Protein AF-A0A1M5B2H3-F1 (afdb_monomer_lite)

Radius of gyration: 19.49 Å; chains: 1; bounding box: 47×35×48 Å

Structure (mmCIF, N/CA/C/O backbone):
data_AF-A0A1M5B2H3-F1
#
_entry.id   AF-A0A1M5B2H3-F1
#
loop_
_atom_site.group_PDB
_atom_site.id
_atom_site.type_symbol
_atom_site.label_atom_id
_atom_site.label_alt_id
_atom_site.label_comp_id
_atom_site.label_asym_id
_atom_site.label_entity_id
_atom_site.label_seq_id
_atom_site.pdbx_PDB_ins_code
_atom_site.Cartn_x
_atom_site.Cartn_y
_atom_site.Cartn_z
_atom_site.occupancy
_atom_site.B_iso_or_equiv
_atom_site.auth_seq_id
_atom_site.auth_comp_id
_atom_site.auth_asym_id
_atom_site.auth_atom_id
_atom_site.pdbx_PDB_model_num
ATOM 1 N N . MET A 1 1 ? -8.700 -3.800 17.136 1.00 48.69 1 MET A N 1
ATOM 2 C CA . MET A 1 1 ? -7.981 -4.401 15.981 1.00 48.69 1 MET A CA 1
ATOM 3 C C . MET A 1 1 ? -6.617 -4.904 16.446 1.00 48.69 1 MET A C 1
ATOM 5 O O . MET A 1 1 ? -6.091 -4.211 17.308 1.00 48.69 1 MET A O 1
ATOM 9 N N . PRO A 1 2 ? -6.024 -6.020 15.948 1.00 55.50 2 PRO A N 1
ATOM 10 C CA . PRO A 1 2 ? -6.266 -6.719 14.670 1.00 55.50 2 PRO A CA 1
ATOM 11 C C . PRO A 1 2 ? -6.700 -8.209 14.786 1.00 55.50 2 PRO A C 1
ATOM 13 O O . PRO A 1 2 ? -6.560 -8.812 15.843 1.00 55.50 2 PRO A O 1
ATOM 16 N N . LYS A 1 3 ? -7.146 -8.812 13.667 1.00 58.62 3 LYS A N 1
ATOM 17 C CA . LYS A 1 3 ? -6.922 -10.230 13.269 1.00 58.62 3 LYS A CA 1
ATOM 18 C C . LYS A 1 3 ? -7.223 -10.396 11.757 1.00 58.62 3 LYS A C 1
ATOM 20 O O . LYS A 1 3 ? -8.272 -10.892 11.393 1.00 58.62 3 LYS A O 1
ATOM 25 N N . GLU A 1 4 ? -6.489 -9.927 10.766 1.00 63.97 4 GLU A N 1
ATOM 26 C CA . GLU A 1 4 ? -5.288 -9.125 10.642 1.00 63.97 4 GLU A CA 1
ATOM 27 C C . GLU A 1 4 ? -5.680 -8.008 9.666 1.00 63.97 4 GLU A C 1
ATOM 29 O O . GLU A 1 4 ? -6.125 -8.302 8.557 1.00 63.97 4 GLU A O 1
ATOM 34 N N . GLY A 1 5 ? -5.605 -6.740 10.085 1.00 76.81 5 GLY A N 1
ATOM 35 C CA . GLY A 1 5 ? -5.886 -5.629 9.168 1.00 76.81 5 GLY A CA 1
ATOM 36 C C . GLY A 1 5 ? -4.962 -5.697 7.950 1.00 76.81 5 GLY A C 1
ATOM 37 O O . GLY A 1 5 ? -3.864 -6.257 8.035 1.00 76.81 5 GLY A O 1
ATOM 38 N N . LEU A 1 6 ? -5.402 -5.151 6.819 1.00 87.75 6 LEU A N 1
ATOM 39 C CA . LEU A 1 6 ? -4.654 -5.219 5.565 1.00 87.75 6 LEU A CA 1
ATOM 40 C C . LEU A 1 6 ? -4.115 -3.844 5.187 1.00 87.75 6 LEU A C 1
ATOM 42 O O . LEU A 1 6 ? -4.763 -2.818 5.409 1.00 87.75 6 LEU A O 1
ATOM 46 N N . ILE A 1 7 ? -2.942 -3.849 4.565 1.00 89.69 7 ILE A N 1
ATOM 47 C CA . ILE A 1 7 ? -2.428 -2.730 3.786 1.00 89.69 7 ILE A CA 1
ATOM 48 C C . ILE A 1 7 ? -2.499 -3.131 2.317 1.00 89.69 7 ILE A C 1
ATOM 50 O O . ILE A 1 7 ? -1.942 -4.158 1.933 1.00 89.69 7 ILE A O 1
ATOM 54 N N . ALA A 1 8 ? -3.145 -2.313 1.492 1.00 92.56 8 ALA A N 1
ATOM 55 C CA . ALA A 1 8 ? -3.133 -2.461 0.044 1.00 92.56 8 ALA A CA 1
ATOM 56 C C . ALA A 1 8 ? -2.370 -1.300 -0.600 1.00 92.56 8 ALA A C 1
ATOM 58 O O . ALA A 1 8 ? -2.672 -0.134 -0.352 1.00 92.56 8 ALA A O 1
ATOM 59 N N . PHE A 1 9 ? -1.395 -1.626 -1.444 1.00 94.38 9 PHE A N 1
ATOM 60 C CA . PHE A 1 9 ? -0.672 -0.692 -2.298 1.00 94.38 9 PHE A CA 1
ATOM 61 C C . PHE A 1 9 ? -1.286 -0.738 -3.694 1.00 94.38 9 PHE A C 1
ATOM 63 O O . PHE A 1 9 ? -0.976 -1.629 -4.488 1.00 94.38 9 PHE A O 1
ATOM 70 N N . CYS A 1 10 ? -2.153 0.222 -3.991 1.00 95.31 10 CYS A N 1
ATOM 71 C CA . CYS A 1 10 ? -2.767 0.392 -5.301 1.00 95.31 10 CYS A CA 1
ATOM 72 C C . CYS A 1 10 ? -1.855 1.252 -6.176 1.00 95.31 10 CYS A C 1
ATOM 74 O O . CYS A 1 10 ? -1.376 2.309 -5.746 1.00 95.31 10 CYS A O 1
ATOM 76 N N . THR A 1 11 ? -1.592 0.790 -7.396 1.00 95.62 11 THR A N 1
ATOM 77 C CA . THR A 1 11 ? -0.668 1.458 -8.313 1.00 95.62 11 THR A CA 1
ATOM 78 C C . THR A 1 11 ? -1.310 1.726 -9.661 1.00 95.62 11 THR A C 1
ATOM 80 O O . THR A 1 11 ? -1.794 0.817 -10.336 1.00 95.62 11 THR A O 1
ATOM 83 N N . PHE A 1 12 ? -1.224 2.988 -10.070 1.00 95.31 12 PHE A N 1
ATOM 84 C CA . PHE A 1 12 ? -1.655 3.478 -11.369 1.00 95.31 12 PHE A CA 1
ATOM 85 C C . PHE A 1 12 ? -0.500 4.237 -12.018 1.00 95.31 12 PHE A C 1
ATOM 87 O O . PHE A 1 12 ? 0.281 4.899 -11.328 1.00 95.31 12 PHE A O 1
ATOM 94 N N . TYR A 1 13 ? -0.408 4.139 -13.337 1.00 95.00 13 TYR A N 1
ATOM 95 C CA . TYR A 1 13 ? 0.554 4.876 -14.145 1.00 95.00 13 TYR A CA 1
ATOM 96 C C . TYR A 1 13 ? -0.190 5.663 -15.210 1.00 95.00 13 TYR A C 1
ATOM 98 O O . TYR A 1 13 ? -1.220 5.204 -15.708 1.00 95.00 13 TYR A O 1
ATOM 106 N N . ASP A 1 14 ? 0.324 6.838 -15.542 1.00 93.19 14 ASP A N 1
ATOM 107 C CA . ASP A 1 14 ? -0.126 7.572 -16.713 1.00 93.19 14 ASP A CA 1
ATOM 108 C C . ASP A 1 14 ? 0.537 7.041 -17.999 1.00 93.19 14 ASP A C 1
ATOM 110 O O . ASP A 1 14 ? 1.269 6.047 -18.001 1.00 93.19 14 ASP A O 1
ATOM 114 N N . ASN A 1 15 ? 0.256 7.711 -19.117 1.00 88.81 15 ASN A N 1
ATOM 115 C CA . ASN A 1 15 ? 0.732 7.308 -20.439 1.00 88.81 15 ASN A CA 1
ATOM 116 C C . ASN A 1 15 ? 1.875 8.188 -20.977 1.00 88.81 15 ASN A C 1
ATOM 118 O O . ASN A 1 15 ? 2.207 8.061 -22.160 1.00 88.81 15 ASN A O 1
ATOM 122 N N . SER A 1 16 ? 2.486 9.055 -20.156 1.00 84.94 16 SER A N 1
ATOM 123 C CA . SER A 1 16 ? 3.427 10.102 -20.598 1.00 84.94 16 SER A CA 1
ATOM 124 C C . SER A 1 16 ? 4.644 9.581 -21.371 1.00 84.94 16 SER A C 1
ATOM 126 O O . SER A 1 16 ? 5.199 10.303 -22.193 1.00 84.94 16 SER A O 1
ATOM 128 N N . ASN A 1 17 ? 5.043 8.322 -21.157 1.00 86.75 17 ASN A N 1
ATOM 129 C CA . ASN A 1 17 ? 6.248 7.726 -21.756 1.00 86.75 17 ASN A CA 1
ATOM 130 C C . ASN A 1 17 ? 5.952 6.449 -22.557 1.00 86.75 17 ASN A C 1
ATOM 132 O O . ASN A 1 17 ? 6.865 5.698 -22.901 1.00 86.75 17 ASN A O 1
ATOM 136 N N . SER A 1 18 ? 4.677 6.199 -22.866 1.00 84.94 18 SER A N 1
ATOM 137 C CA . SER A 1 18 ? 4.209 4.961 -23.504 1.00 84.94 18 SER A CA 1
ATOM 138 C C . SER A 1 18 ? 4.884 4.653 -24.849 1.00 84.94 18 SER A C 1
ATOM 140 O O . SER A 1 18 ? 5.116 3.487 -25.147 1.00 84.94 18 SER A O 1
ATOM 142 N N . GLU A 1 19 ? 5.281 5.665 -25.628 1.00 89.50 19 GLU A N 1
ATOM 143 C CA . GLU A 1 19 ? 5.968 5.468 -26.916 1.00 89.50 19 GLU A CA 1
ATOM 144 C C . GLU A 1 19 ? 7.398 4.915 -26.777 1.00 89.50 19 GLU A C 1
ATOM 146 O O . GLU A 1 19 ? 7.903 4.232 -27.670 1.00 89.50 19 GLU A O 1
ATOM 151 N N . GLN A 1 20 ? 8.069 5.208 -25.659 1.00 91.44 20 GLN A N 1
ATOM 152 C CA . GLN A 1 20 ? 9.453 4.789 -25.407 1.00 91.44 20 GLN A CA 1
ATOM 153 C C . GLN A 1 20 ? 9.532 3.444 -24.679 1.00 91.44 20 GLN A C 1
ATOM 155 O O . GLN A 1 20 ? 10.560 2.759 -24.735 1.00 91.44 20 GLN A O 1
ATOM 160 N N . LEU A 1 21 ? 8.458 3.080 -23.981 1.00 94.38 21 LEU A N 1
ATOM 161 C CA . LEU A 1 21 ? 8.364 1.870 -23.183 1.00 94.38 21 LEU A CA 1
ATOM 162 C C . LEU A 1 21 ? 7.803 0.725 -24.015 1.00 94.38 21 LEU A C 1
ATOM 164 O O . LEU A 1 21 ? 6.860 0.877 -24.786 1.00 94.38 21 LEU A O 1
ATOM 168 N N . LYS A 1 22 ? 8.388 -0.456 -23.846 1.00 94.81 22 LYS A N 1
ATOM 169 C CA . LYS A 1 22 ? 7.934 -1.679 -24.504 1.00 94.81 22 LYS A CA 1
ATOM 170 C C . LYS A 1 22 ? 7.617 -2.739 -23.459 1.00 94.81 22 LYS A C 1
ATOM 172 O O . LYS A 1 22 ? 8.311 -2.792 -22.443 1.00 94.81 22 LYS A O 1
ATOM 177 N N . PRO A 1 23 ? 6.621 -3.605 -23.701 1.00 94.94 23 PRO A N 1
ATOM 178 C CA . PRO A 1 23 ? 6.402 -4.771 -22.858 1.00 94.94 23 PRO A CA 1
ATOM 179 C C . PRO A 1 23 ? 7.692 -5.579 -22.694 1.00 94.94 23 PRO A C 1
ATOM 181 O O . PRO A 1 23 ? 8.448 -5.770 -23.658 1.00 94.94 23 PRO A O 1
ATOM 184 N N . SER A 1 24 ? 7.953 -6.035 -21.473 1.00 95.25 24 SER A N 1
ATOM 185 C CA . SER A 1 24 ? 9.095 -6.903 -21.199 1.00 95.25 24 SER A CA 1
ATOM 186 C C . SER A 1 24 ? 8.949 -8.241 -21.930 1.00 95.25 24 SER A C 1
ATOM 188 O O . SER A 1 24 ? 7.854 -8.772 -22.102 1.00 95.25 24 SER A O 1
ATOM 190 N N . GLN A 1 25 ? 10.078 -8.802 -22.368 1.00 93.81 25 GLN A N 1
ATOM 191 C CA . GLN A 1 25 ? 10.119 -10.105 -23.046 1.00 93.81 25 GLN A CA 1
ATOM 192 C C . GLN A 1 25 ? 10.047 -11.286 -22.068 1.00 93.81 25 GLN A C 1
ATOM 194 O O . GLN A 1 25 ? 9.798 -12.413 -22.484 1.00 93.81 25 GLN A O 1
ATOM 199 N N . ILE A 1 26 ? 10.294 -11.037 -20.778 1.00 94.50 26 ILE A N 1
ATOM 200 C CA . ILE A 1 26 ? 10.391 -12.072 -19.737 1.00 94.50 26 ILE A CA 1
ATOM 201 C C . ILE A 1 26 ? 9.337 -11.918 -18.635 1.00 94.50 26 ILE A C 1
ATOM 203 O O . ILE A 1 26 ? 9.091 -12.867 -17.897 1.00 94.50 26 ILE A O 1
ATOM 207 N N . ASP A 1 27 ? 8.702 -10.748 -18.531 1.00 95.38 27 ASP A N 1
ATOM 208 C CA . ASP A 1 27 ? 7.642 -10.461 -17.564 1.00 95.38 27 ASP A CA 1
ATOM 209 C C . ASP A 1 27 ? 6.461 -9.793 -18.277 1.00 95.38 27 ASP A C 1
ATOM 211 O O . ASP A 1 27 ? 6.530 -8.643 -18.699 1.00 95.38 27 ASP A O 1
ATOM 215 N N . ARG A 1 28 ? 5.348 -10.517 -18.403 1.00 94.50 28 ARG A N 1
ATOM 216 C CA . ARG A 1 28 ? 4.170 -10.057 -19.157 1.00 94.50 28 ARG A CA 1
ATOM 217 C C . ARG A 1 28 ? 3.483 -8.818 -18.572 1.00 94.50 28 ARG A C 1
ATOM 219 O O . ARG A 1 28 ? 2.643 -8.237 -19.253 1.00 94.50 28 ARG A O 1
ATOM 226 N N . PHE A 1 29 ? 3.762 -8.469 -17.318 1.00 94.44 29 PHE A N 1
ATOM 227 C CA . PHE A 1 29 ? 3.145 -7.331 -16.633 1.00 94.44 29 PHE A CA 1
ATOM 228 C C . PHE A 1 29 ? 4.071 -6.114 -16.549 1.00 94.44 29 PHE A C 1
ATOM 230 O O . PHE A 1 29 ? 3.632 -5.037 -16.145 1.00 94.44 29 PHE A O 1
ATOM 237 N N . ASP A 1 30 ? 5.340 -6.274 -16.928 1.00 95.50 30 ASP A N 1
ATOM 238 C CA . ASP A 1 30 ? 6.347 -5.224 -16.851 1.00 95.50 30 ASP A CA 1
ATOM 239 C C . ASP A 1 30 ? 6.450 -4.434 -18.161 1.00 95.50 30 ASP A C 1
ATOM 241 O O . ASP A 1 30 ? 6.246 -4.951 -19.266 1.00 95.50 30 ASP A O 1
ATOM 245 N N . VAL A 1 31 ? 6.826 -3.167 -18.027 1.00 94.81 31 VAL A N 1
ATOM 246 C CA . VAL A 1 31 ? 7.124 -2.26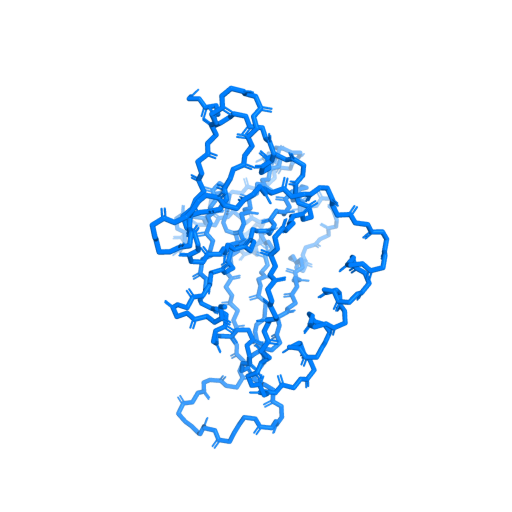9 -19.143 1.00 94.81 31 VAL A CA 1
ATOM 247 C C . VAL A 1 31 ? 8.526 -1.710 -18.965 1.00 94.81 31 VAL A C 1
ATOM 249 O O . VAL A 1 31 ? 8.892 -1.192 -17.910 1.00 94.81 31 VAL A O 1
ATOM 252 N N . CYS A 1 32 ? 9.328 -1.830 -20.014 1.00 95.50 32 CYS A N 1
ATOM 253 C CA . CYS A 1 32 ? 10.755 -1.577 -19.974 1.00 95.50 32 CYS A CA 1
ATOM 254 C C . CYS A 1 32 ? 11.163 -0.517 -20.987 1.00 95.50 32 CYS A C 1
ATOM 256 O O . CYS A 1 32 ? 10.676 -0.481 -22.119 1.00 95.50 32 CYS A O 1
ATOM 258 N N . TYR A 1 33 ? 12.173 0.262 -20.622 1.00 94.75 33 TYR A N 1
ATOM 259 C CA . TYR A 1 33 ? 13.027 0.919 -21.596 1.00 94.75 33 TYR A CA 1
ATOM 260 C C . TYR A 1 33 ? 14.211 -0.006 -21.894 1.00 94.75 33 TYR A C 1
ATOM 262 O O . TYR A 1 33 ? 15.047 -0.284 -21.028 1.00 94.75 33 TYR A O 1
ATOM 270 N N . LYS A 1 34 ? 14.280 -0.523 -23.126 1.00 90.88 34 LYS A N 1
ATOM 271 C CA . LYS A 1 34 ? 15.202 -1.607 -23.514 1.00 90.88 34 LYS A CA 1
ATOM 272 C C . LYS A 1 34 ? 14.995 -2.851 -22.633 1.00 90.88 34 LYS A C 1
ATOM 274 O O . LYS A 1 34 ? 14.000 -3.542 -22.799 1.00 90.88 34 LYS A O 1
ATOM 279 N N . GLN A 1 35 ? 15.924 -3.133 -21.718 1.00 91.94 35 GLN A N 1
ATOM 280 C CA . GLN A 1 35 ? 15.875 -4.276 -20.795 1.00 91.94 35 GLN A CA 1
ATOM 281 C C . GLN A 1 35 ? 15.611 -3.853 -19.341 1.00 91.94 35 GLN A C 1
ATOM 283 O O . GLN A 1 35 ? 15.534 -4.701 -18.458 1.00 91.94 35 GLN A O 1
ATOM 288 N N . THR A 1 36 ? 15.490 -2.550 -19.077 1.00 94.69 36 THR A N 1
ATOM 289 C CA . THR A 1 36 ? 15.326 -2.012 -17.725 1.00 94.69 36 THR A CA 1
ATOM 290 C C . THR A 1 36 ? 13.863 -1.668 -17.488 1.00 94.69 36 THR A C 1
ATOM 292 O O . THR A 1 36 ? 13.312 -0.835 -18.207 1.00 94.69 36 THR A O 1
ATOM 295 N N . SER A 1 37 ? 13.253 -2.279 -16.468 1.00 95.56 37 SER A N 1
ATOM 296 C CA . SER A 1 37 ? 11.895 -1.945 -16.018 1.00 95.56 37 SER A CA 1
ATOM 297 C C . SER A 1 37 ? 11.778 -0.453 -15.731 1.00 95.56 37 SER A C 1
ATOM 299 O O . SER A 1 37 ? 12.633 0.108 -15.044 1.00 95.56 37 SER A O 1
ATOM 301 N N . ALA A 1 38 ? 10.729 0.185 -16.235 1.00 95.94 38 ALA A N 1
ATOM 302 C CA . ALA A 1 38 ? 10.381 1.565 -15.908 1.00 95.94 38 ALA A CA 1
ATOM 303 C C . ALA A 1 38 ? 9.495 1.667 -14.662 1.00 95.94 38 ALA A C 1
ATOM 305 O O . ALA A 1 38 ? 9.226 2.764 -14.171 1.00 95.94 38 ALA A O 1
ATOM 306 N N . LEU A 1 39 ? 9.067 0.524 -14.127 1.00 96.12 39 LEU A N 1
ATOM 307 C CA . LEU A 1 39 ? 8.145 0.459 -13.012 1.00 96.12 39 LEU A CA 1
ATOM 308 C C . LEU A 1 39 ? 8.845 0.675 -11.673 1.00 96.12 39 LEU A C 1
ATOM 310 O O . LEU A 1 39 ? 10.027 0.402 -11.461 1.00 96.12 39 LEU A O 1
ATOM 314 N N . THR A 1 40 ? 8.058 1.192 -10.744 1.00 96.12 40 THR A N 1
ATOM 315 C CA . THR A 1 40 ? 8.454 1.417 -9.358 1.00 96.12 40 THR A CA 1
ATOM 316 C C . THR A 1 40 ? 8.389 0.101 -8.598 1.00 96.12 40 THR A C 1
ATOM 318 O O . THR A 1 40 ? 7.548 -0.754 -8.872 1.00 96.12 40 THR A O 1
ATOM 321 N N . ARG A 1 41 ? 9.261 -0.062 -7.609 1.00 96.94 41 ARG A N 1
ATOM 322 C CA . ARG A 1 41 ? 9.295 -1.236 -6.739 1.00 96.94 41 ARG A CA 1
ATOM 323 C C . ARG A 1 41 ? 9.019 -0.843 -5.301 1.00 96.94 41 ARG A C 1
ATOM 325 O O . ARG A 1 41 ? 9.425 0.227 -4.854 1.00 96.94 41 ARG A O 1
ATOM 332 N N . LEU A 1 42 ? 8.373 -1.736 -4.571 1.00 96.44 42 LEU A N 1
ATOM 333 C CA . LEU A 1 42 ? 8.287 -1.682 -3.123 1.00 96.44 42 LEU A CA 1
ATOM 334 C C . LEU A 1 42 ? 9.391 -2.574 -2.558 1.00 96.44 42 LEU A C 1
ATOM 336 O O . LEU A 1 42 ? 9.393 -3.784 -2.786 1.00 96.44 42 LEU A O 1
ATOM 340 N N . HIS A 1 43 ? 10.364 -1.971 -1.886 1.00 97.06 43 HIS A N 1
ATOM 341 C CA . HIS A 1 43 ? 11.480 -2.688 -1.287 1.00 97.06 43 HIS A CA 1
ATOM 342 C C . HIS A 1 43 ? 11.206 -2.934 0.189 1.00 97.06 43 HIS A C 1
ATOM 344 O O . HIS A 1 43 ? 11.011 -1.985 0.942 1.00 97.06 43 HIS A O 1
ATOM 350 N N . PHE A 1 44 ? 11.217 -4.199 0.591 1.00 95.69 44 PHE A N 1
ATOM 351 C CA . PHE A 1 44 ? 11.034 -4.640 1.965 1.00 95.69 44 PHE A CA 1
ATOM 352 C C . PHE A 1 44 ? 12.380 -4.994 2.577 1.00 95.69 44 PHE A C 1
ATOM 354 O O . PHE A 1 44 ? 13.198 -5.670 1.953 1.00 95.69 44 PHE A O 1
ATOM 361 N N . LYS A 1 45 ? 12.588 -4.575 3.822 1.00 94.75 45 LYS A N 1
ATOM 362 C CA . LYS A 1 45 ? 13.764 -4.912 4.623 1.00 94.75 45 LYS A CA 1
ATOM 363 C C . LYS A 1 45 ? 13.336 -5.330 6.021 1.00 94.75 45 LYS A C 1
ATOM 365 O O . LYS A 1 45 ? 12.568 -4.614 6.663 1.00 94.75 45 LYS A O 1
ATOM 370 N N . LEU A 1 46 ? 13.826 -6.482 6.467 1.00 93.81 46 LEU A N 1
ATOM 371 C CA . LEU A 1 46 ? 13.534 -7.014 7.791 1.00 93.81 46 LEU A CA 1
ATOM 372 C C . LEU A 1 46 ? 14.063 -6.040 8.854 1.00 93.81 46 LEU A C 1
ATOM 374 O O . LEU A 1 46 ? 15.195 -5.546 8.754 1.00 93.81 46 LEU A O 1
ATOM 378 N N . LYS A 1 47 ? 13.237 -5.720 9.853 1.00 90.38 47 LYS A N 1
ATOM 379 C CA . LYS A 1 47 ? 13.642 -4.867 10.977 1.00 90.38 47 LYS A CA 1
ATOM 380 C C . LYS A 1 47 ? 14.733 -5.572 11.777 1.00 90.38 47 LYS A C 1
ATOM 382 O O . LYS A 1 47 ? 14.706 -6.784 11.940 1.00 90.38 47 LYS A O 1
ATOM 387 N N . LYS A 1 48 ? 15.681 -4.799 12.315 1.00 84.69 48 LYS A N 1
ATOM 388 C CA . LYS A 1 48 ? 16.842 -5.339 13.050 1.00 84.69 48 LYS A CA 1
ATOM 389 C C . LYS A 1 48 ? 16.466 -6.214 14.250 1.00 84.69 48 LYS A C 1
ATOM 391 O O . LYS A 1 48 ? 17.275 -7.043 14.640 1.00 84.69 48 LYS A O 1
ATOM 396 N N . ASN A 1 49 ? 15.286 -5.988 14.819 1.00 80.31 49 ASN A N 1
ATOM 397 C CA . ASN A 1 49 ? 14.840 -6.655 16.035 1.00 80.31 49 ASN A CA 1
ATOM 398 C C . ASN A 1 49 ? 14.087 -7.965 15.745 1.00 80.31 49 ASN A C 1
ATOM 400 O O . ASN A 1 49 ? 13.937 -8.767 16.652 1.00 80.31 49 ASN A O 1
ATOM 404 N N . ALA A 1 50 ? 13.685 -8.218 14.491 1.00 80.69 50 ALA A N 1
ATOM 405 C CA . ALA A 1 50 ? 12.997 -9.452 14.128 1.00 80.69 50 ALA A CA 1
ATOM 406 C C . ALA A 1 50 ? 14.006 -10.612 14.042 1.00 80.69 50 ALA A C 1
ATOM 408 O O . ALA A 1 50 ? 14.784 -10.696 13.092 1.00 80.69 50 ALA A O 1
ATOM 409 N N . GLU A 1 51 ? 13.998 -11.502 15.039 1.00 72.38 51 GLU A N 1
ATOM 410 C CA . GLU A 1 51 ? 14.992 -12.581 15.217 1.00 72.38 51 GLU A CA 1
ATOM 411 C C . GLU A 1 51 ? 14.680 -13.893 14.458 1.00 72.38 51 GLU A C 1
ATOM 413 O O . GLU A 1 51 ? 15.285 -14.934 14.716 1.00 72.38 51 GLU A O 1
ATOM 418 N N . ASP A 1 52 ? 13.751 -13.877 13.499 1.00 84.06 52 ASP A N 1
ATOM 419 C CA . ASP A 1 52 ? 13.370 -15.078 12.747 1.00 84.06 52 ASP A CA 1
ATOM 420 C C . ASP A 1 52 ? 14.285 -15.314 11.531 1.00 84.06 52 ASP A C 1
ATOM 422 O O . ASP A 1 52 ? 14.176 -14.657 10.495 1.00 84.06 52 ASP A O 1
ATOM 426 N N . ASN A 1 53 ? 15.180 -16.301 11.649 1.00 84.44 53 ASN A N 1
ATOM 427 C CA . ASN A 1 53 ? 16.130 -16.682 10.598 1.00 84.44 53 ASN A CA 1
ATOM 428 C C . ASN A 1 53 ? 15.484 -17.338 9.363 1.00 84.44 53 ASN A C 1
ATOM 430 O O . ASN A 1 53 ? 16.181 -17.540 8.368 1.00 84.44 53 ASN A O 1
ATOM 434 N N . SER A 1 54 ? 14.197 -17.696 9.409 1.00 91.44 54 SER A N 1
ATOM 435 C CA . SER A 1 54 ? 13.469 -18.211 8.241 1.00 91.44 54 SER A CA 1
ATOM 436 C C . SER A 1 54 ? 13.007 -17.106 7.285 1.00 91.44 54 SER A C 1
ATOM 438 O O . SER A 1 54 ? 12.643 -17.389 6.144 1.00 91.44 54 SER A O 1
ATOM 440 N N . LEU A 1 55 ? 13.035 -15.847 7.733 1.00 92.75 55 LEU A N 1
ATOM 441 C CA . LEU A 1 55 ? 12.577 -14.698 6.966 1.00 92.75 55 LEU A CA 1
ATOM 442 C C . LEU A 1 55 ? 13.677 -14.136 6.059 1.00 92.75 55 LEU A C 1
ATOM 444 O O . LEU A 1 55 ? 14.826 -13.946 6.461 1.00 92.75 55 LEU A O 1
ATOM 448 N N . GLU A 1 56 ? 13.295 -13.776 4.834 1.00 94.38 56 GLU A N 1
ATOM 449 C CA . GLU A 1 56 ? 14.192 -13.091 3.906 1.00 94.38 56 GLU A CA 1
ATOM 450 C C . GLU A 1 56 ? 14.599 -11.724 4.457 1.00 94.38 56 GLU A C 1
ATOM 452 O O . GLU A 1 56 ? 13.751 -10.911 4.836 1.00 94.38 56 GLU A O 1
ATOM 457 N N . LYS A 1 57 ? 15.903 -11.427 4.460 1.00 93.94 57 LYS A N 1
ATOM 458 C CA . LYS A 1 57 ? 16.426 -10.168 5.023 1.00 93.94 57 LYS A CA 1
ATOM 459 C C . LYS A 1 57 ? 15.939 -8.942 4.258 1.00 93.94 57 LYS A C 1
ATOM 461 O O . LYS A 1 57 ? 15.765 -7.873 4.846 1.00 93.94 57 LYS A O 1
ATOM 466 N N . ALA A 1 58 ? 15.763 -9.080 2.948 1.00 95.69 58 ALA A N 1
ATOM 467 C CA . ALA A 1 58 ? 15.194 -8.054 2.097 1.00 95.69 58 ALA A CA 1
ATOM 468 C C . ALA A 1 58 ? 14.682 -8.659 0.788 1.00 95.69 58 ALA A C 1
ATOM 470 O O . ALA A 1 58 ? 15.284 -9.583 0.250 1.00 95.69 58 ALA A O 1
ATOM 471 N N . PHE A 1 59 ? 13.618 -8.086 0.240 1.00 96.38 59 PHE A N 1
ATOM 472 C CA . PHE A 1 59 ? 13.083 -8.453 -1.070 1.00 96.38 59 PHE A CA 1
ATOM 473 C C . PHE A 1 59 ? 12.424 -7.240 -1.730 1.00 96.38 59 PHE A C 1
ATOM 475 O O . PHE A 1 59 ? 12.263 -6.188 -1.112 1.00 96.38 59 PHE A O 1
ATOM 482 N N . SER A 1 60 ? 12.088 -7.344 -3.014 1.00 96.81 60 SER A N 1
ATOM 483 C CA . SER A 1 60 ? 11.403 -6.268 -3.737 1.00 96.81 60 SER A CA 1
ATOM 484 C C . SER A 1 60 ? 10.223 -6.817 -4.517 1.00 96.81 60 SER A C 1
ATOM 486 O O . SER A 1 60 ? 10.330 -7.886 -5.112 1.00 96.81 60 SER A O 1
ATOM 488 N N . ILE A 1 61 ? 9.137 -6.053 -4.557 1.00 96.12 61 ILE A N 1
ATOM 489 C CA . ILE A 1 61 ? 7.950 -6.342 -5.361 1.00 96.12 61 ILE A CA 1
ATOM 490 C C . ILE A 1 61 ? 7.804 -5.241 -6.409 1.00 96.12 61 ILE A C 1
ATOM 492 O O . ILE A 1 61 ? 7.822 -4.058 -6.065 1.00 96.12 61 ILE A O 1
ATOM 496 N N . THR A 1 62 ? 7.676 -5.606 -7.685 1.00 96.44 62 THR A N 1
ATOM 497 C CA . THR A 1 62 ? 7.358 -4.640 -8.746 1.00 96.44 62 THR A CA 1
ATOM 498 C C . THR A 1 62 ? 5.897 -4.224 -8.632 1.00 96.44 62 THR A C 1
ATOM 500 O O . THR A 1 62 ? 5.008 -5.065 -8.520 1.00 96.44 62 THR A O 1
ATOM 503 N N . LEU A 1 63 ? 5.648 -2.916 -8.646 1.00 96.25 63 LEU A N 1
ATOM 504 C CA . LEU A 1 63 ? 4.303 -2.359 -8.624 1.00 96.25 63 LEU A CA 1
ATOM 505 C C . LEU A 1 63 ? 3.807 -2.233 -10.064 1.00 96.25 63 LEU A C 1
ATOM 507 O O . LEU A 1 63 ? 4.166 -1.295 -10.772 1.00 96.25 63 LEU A O 1
ATOM 511 N N . TYR A 1 64 ? 3.019 -3.209 -10.508 1.00 96.19 64 TYR A N 1
ATOM 512 C CA . TYR A 1 64 ? 2.524 -3.262 -11.881 1.00 96.19 64 TYR A CA 1
ATOM 513 C C . TYR A 1 64 ? 1.417 -2.230 -12.152 1.00 96.19 64 TYR A C 1
ATOM 515 O O . TYR A 1 64 ? 0.718 -1.815 -11.217 1.00 96.19 64 TYR A O 1
ATOM 523 N N . PRO A 1 65 ? 1.210 -1.818 -13.416 1.00 94.19 65 PRO A N 1
ATOM 524 C CA . PRO A 1 65 ? 0.090 -0.960 -13.779 1.00 94.19 65 PRO A CA 1
ATOM 525 C C . PRO A 1 65 ? -1.257 -1.584 -13.416 1.00 94.19 65 PRO A C 1
ATOM 527 O O . PRO A 1 65 ? -1.479 -2.768 -13.658 1.00 94.19 65 PRO A O 1
ATOM 530 N N . ASN A 1 66 ? -2.158 -0.768 -12.862 1.00 94.06 66 ASN A N 1
ATOM 531 C CA . ASN A 1 66 ? -3.519 -1.161 -12.484 1.00 94.06 66 ASN A CA 1
ATOM 532 C C . ASN A 1 66 ? -3.553 -2.389 -11.562 1.00 94.06 66 ASN A C 1
ATOM 534 O O . ASN A 1 66 ? -4.387 -3.281 -11.719 1.00 94.06 66 ASN A O 1
ATOM 538 N N . SER A 1 67 ? -2.619 -2.446 -10.612 1.00 94.81 67 SER A N 1
ATOM 539 C CA . SER A 1 67 ? -2.484 -3.562 -9.676 1.00 94.81 67 SER A CA 1
ATOM 540 C C . SER A 1 67 ? -2.671 -3.122 -8.227 1.00 94.81 67 SER A C 1
ATOM 542 O O . SER A 1 67 ? -2.489 -1.951 -7.877 1.00 94.81 67 SER A O 1
ATOM 544 N N . ALA A 1 68 ? -3.022 -4.089 -7.379 1.00 95.44 68 ALA A N 1
ATOM 545 C CA . ALA A 1 68 ? -3.039 -3.945 -5.933 1.00 95.44 68 ALA A CA 1
ATOM 546 C C . ALA A 1 68 ? -2.151 -5.029 -5.315 1.00 95.44 68 ALA A C 1
ATOM 548 O O . ALA A 1 68 ? -2.362 -6.219 -5.549 1.00 95.44 68 ALA A O 1
ATOM 549 N N . PHE A 1 69 ? -1.163 -4.619 -4.520 1.00 95.31 69 PHE A N 1
ATOM 550 C CA . PHE A 1 69 ? -0.377 -5.529 -3.689 1.00 95.31 69 PHE A CA 1
ATOM 551 C C . PHE A 1 69 ? -0.866 -5.438 -2.247 1.00 95.31 69 PHE A C 1
ATOM 553 O O . PHE A 1 69 ? -0.866 -4.353 -1.669 1.00 95.31 69 PHE A O 1
ATOM 560 N N . ILE A 1 70 ? -1.303 -6.559 -1.678 1.00 93.38 70 ILE A N 1
ATOM 561 C CA . ILE A 1 70 ? -1.960 -6.596 -0.370 1.00 93.38 70 ILE A CA 1
ATOM 562 C C . ILE A 1 70 ? -1.092 -7.392 0.598 1.00 93.38 70 ILE A C 1
ATOM 564 O O . ILE A 1 70 ? -0.679 -8.508 0.287 1.00 93.38 70 ILE A O 1
ATOM 568 N N . ILE A 1 71 ? -0.841 -6.825 1.774 1.00 91.81 71 ILE A N 1
ATOM 569 C CA . ILE A 1 71 ? -0.132 -7.483 2.873 1.00 91.81 71 ILE A CA 1
ATOM 570 C C . ILE A 1 71 ? -0.934 -7.352 4.167 1.00 91.81 71 ILE A C 1
ATOM 572 O O . ILE A 1 71 ? -1.614 -6.341 4.366 1.00 91.81 71 ILE A O 1
ATOM 576 N N . PRO A 1 72 ? -0.845 -8.324 5.081 1.00 89.94 72 PRO A N 1
ATOM 577 C CA . PRO A 1 72 ? -1.345 -8.126 6.429 1.00 89.94 72 PRO A CA 1
ATOM 578 C C . PRO A 1 72 ? -0.462 -7.131 7.197 1.00 89.94 72 PRO A C 1
ATOM 580 O O . PRO A 1 72 ? 0.739 -6.998 6.945 1.00 89.94 72 PRO A O 1
ATOM 583 N N . LEU A 1 73 ? -1.034 -6.459 8.199 1.00 85.06 73 LEU A N 1
ATOM 584 C CA . LEU A 1 73 ? -0.286 -5.583 9.114 1.00 85.06 73 LEU A CA 1
ATOM 585 C C . LEU A 1 73 ? 0.840 -6.329 9.846 1.00 85.06 73 LEU A C 1
ATOM 587 O O . LEU A 1 73 ? 1.859 -5.729 10.187 1.00 85.06 73 LEU A O 1
ATOM 591 N N . SER A 1 74 ? 0.702 -7.646 10.027 1.00 86.25 74 SER A N 1
ATOM 592 C CA . SER A 1 74 ? 1.754 -8.510 10.573 1.00 86.25 74 SER A CA 1
ATOM 593 C C . SER A 1 74 ? 3.041 -8.462 9.734 1.00 86.25 74 SER A C 1
ATOM 595 O O . SER A 1 74 ? 4.134 -8.489 10.301 1.00 86.25 74 SER A O 1
ATOM 597 N N . THR A 1 75 ? 2.947 -8.272 8.413 1.00 89.38 75 THR A N 1
ATOM 598 C CA . THR A 1 75 ? 4.113 -8.028 7.549 1.00 89.38 75 THR A CA 1
ATOM 599 C C . THR A 1 75 ? 4.743 -6.659 7.820 1.00 89.38 75 THR A C 1
ATOM 601 O O . THR A 1 75 ? 5.962 -6.585 7.969 1.00 89.38 75 THR A O 1
ATOM 604 N N . ASN A 1 76 ? 3.949 -5.586 7.950 1.00 86.38 76 ASN A N 1
ATOM 605 C CA . ASN A 1 76 ? 4.459 -4.232 8.250 1.00 86.38 76 ASN A CA 1
ATOM 606 C C . ASN A 1 76 ? 5.125 -4.145 9.637 1.00 86.38 76 ASN A C 1
ATOM 608 O O . ASN A 1 76 ? 6.047 -3.360 9.871 1.00 86.38 76 ASN A O 1
ATOM 612 N N . ARG A 1 77 ? 4.692 -5.003 10.564 1.00 87.00 77 ARG A N 1
ATOM 613 C CA . ARG A 1 77 ? 5.326 -5.158 11.873 1.00 87.00 77 ARG A CA 1
ATOM 614 C C . ARG A 1 77 ? 6.762 -5.670 11.754 1.00 87.00 77 ARG A C 1
ATOM 616 O O . ARG A 1 77 ? 7.623 -5.174 12.471 1.00 87.00 77 ARG A O 1
ATOM 623 N N . LEU A 1 78 ? 7.031 -6.616 10.855 1.00 91.06 78 LEU A N 1
ATOM 624 C CA . LEU A 1 78 ? 8.346 -7.260 10.719 1.00 91.06 78 LEU A CA 1
ATOM 625 C C . LEU A 1 78 ? 9.267 -6.551 9.721 1.00 91.06 78 LEU A C 1
ATOM 627 O O . LEU A 1 78 ? 10.484 -6.541 9.900 1.00 91.06 78 LEU A O 1
ATOM 631 N N . TYR A 1 79 ? 8.701 -5.929 8.690 1.00 93.00 79 TYR A N 1
ATOM 632 C CA . TYR A 1 79 ? 9.451 -5.294 7.613 1.00 93.00 79 TYR A CA 1
ATOM 633 C C . TYR A 1 79 ? 9.215 -3.789 7.574 1.00 93.00 79 TYR A C 1
ATOM 635 O O . TYR A 1 79 ? 8.084 -3.319 7.638 1.00 93.00 79 TYR A O 1
ATOM 643 N N . THR A 1 80 ? 10.283 -3.023 7.368 1.00 92.12 80 THR A N 1
ATOM 644 C CA . THR A 1 80 ? 10.162 -1.669 6.815 1.00 92.12 80 THR A CA 1
ATOM 645 C C . THR A 1 80 ? 10.027 -1.769 5.305 1.00 92.12 80 THR A C 1
ATOM 647 O O . THR A 1 80 ? 10.710 -2.596 4.693 1.00 92.12 80 THR A O 1
ATOM 650 N N . HIS A 1 81 ? 9.215 -0.909 4.699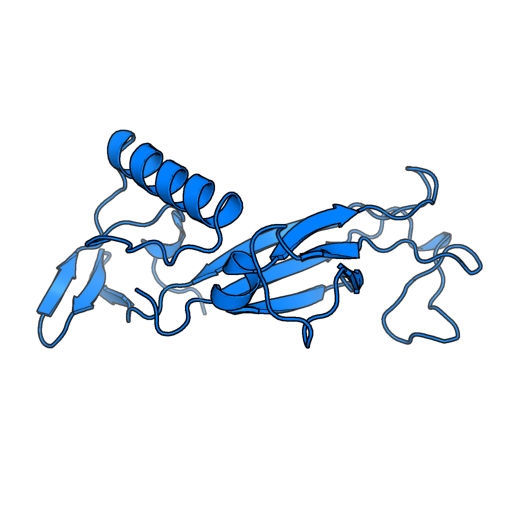 1.00 92.94 81 HIS A N 1
ATOM 651 C CA . HIS A 1 81 ? 9.081 -0.838 3.250 1.00 92.94 81 HIS A CA 1
ATOM 652 C C . HIS A 1 81 ? 9.375 0.570 2.733 1.00 92.94 81 HIS A C 1
ATOM 654 O O . HIS A 1 81 ? 9.069 1.561 3.392 1.00 92.94 81 HIS A O 1
AT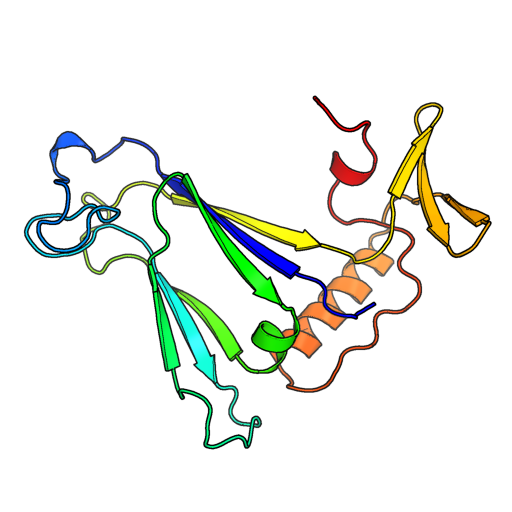OM 660 N N . GLU A 1 82 ? 9.949 0.659 1.539 1.00 93.94 82 GLU A N 1
ATOM 661 C CA . GLU A 1 82 ? 10.187 1.927 0.854 1.00 93.94 82 GLU A CA 1
ATOM 662 C C . GLU A 1 82 ? 9.865 1.826 -0.636 1.00 93.94 82 GLU A C 1
ATOM 664 O O . GLU A 1 82 ? 10.039 0.784 -1.274 1.00 93.94 82 GLU A O 1
ATOM 669 N N . ILE A 1 83 ? 9.386 2.931 -1.198 1.00 94.31 83 ILE A N 1
ATOM 670 C CA . ILE A 1 83 ? 9.081 3.044 -2.620 1.00 94.31 83 ILE A CA 1
ATOM 671 C C . ILE A 1 83 ? 10.371 3.430 -3.344 1.00 94.31 83 ILE A C 1
ATOM 673 O O . ILE A 1 83 ? 10.932 4.494 -3.093 1.00 94.31 83 ILE A O 1
ATOM 677 N N . ARG A 1 84 ? 10.826 2.578 -4.263 1.00 95.62 84 ARG A N 1
ATOM 678 C CA . ARG A 1 84 ? 12.006 2.819 -5.096 1.00 95.62 84 ARG A CA 1
ATOM 679 C C . ARG A 1 84 ? 11.594 3.008 -6.555 1.00 95.62 84 ARG A C 1
ATOM 681 O O . ARG A 1 84 ? 11.064 2.060 -7.144 1.00 95.62 84 ARG A O 1
ATOM 688 N N . PRO A 1 85 ? 11.816 4.189 -7.157 1.00 93.69 85 PRO A N 1
ATOM 689 C CA . PRO A 1 85 ? 11.596 4.367 -8.586 1.00 93.69 85 PRO A CA 1
ATOM 690 C C . PRO A 1 85 ? 12.566 3.494 -9.394 1.00 93.69 85 PRO A C 1
ATOM 692 O O . PRO A 1 85 ? 13.538 2.948 -8.864 1.00 93.69 85 PRO A O 1
ATOM 695 N N . SER A 1 86 ? 12.293 3.363 -10.691 1.00 93.94 86 SER A N 1
ATOM 696 C CA . SER A 1 86 ? 13.252 2.760 -11.612 1.00 93.94 86 SER A CA 1
ATOM 697 C C . SER A 1 86 ? 14.562 3.561 -11.641 1.00 93.94 86 SER A C 1
ATOM 699 O O . SER A 1 86 ? 14.584 4.757 -11.365 1.00 93.94 86 SER A O 1
ATOM 701 N N . ALA A 1 87 ? 15.658 2.891 -12.002 1.00 93.56 87 ALA A N 1
ATOM 702 C CA . ALA A 1 87 ? 16.963 3.516 -12.217 1.00 93.56 87 ALA A CA 1
ATOM 703 C C . ALA A 1 87 ? 17.062 4.297 -13.545 1.00 93.56 87 ALA A C 1
ATOM 705 O O . ALA A 1 87 ? 18.122 4.835 -13.862 1.00 93.56 87 ALA A O 1
ATOM 706 N N . LEU A 1 88 ? 15.996 4.307 -14.351 1.00 94.69 88 LEU A N 1
ATOM 707 C CA . LEU A 1 88 ? 15.908 5.106 -15.571 1.00 94.69 88 LEU A CA 1
ATOM 708 C C . LEU A 1 88 ? 15.877 6.612 -15.264 1.00 94.69 88 LEU A C 1
ATOM 710 O O . LEU A 1 88 ? 15.586 7.034 -14.145 1.00 94.69 88 LEU A O 1
ATOM 714 N N . GLY A 1 89 ? 16.168 7.430 -16.280 1.00 92.44 89 GLY A N 1
ATOM 715 C CA . GLY A 1 89 ? 16.020 8.880 -16.162 1.00 92.44 89 GLY A CA 1
ATOM 716 C C . GLY A 1 89 ? 14.562 9.281 -15.924 1.00 92.44 89 GLY A C 1
ATOM 717 O O . GLY A 1 89 ? 13.647 8.564 -16.323 1.00 92.44 89 GLY A O 1
ATOM 718 N N . VAL A 1 90 ? 14.340 10.448 -15.312 1.00 90.25 90 VAL A N 1
ATOM 719 C CA . VAL A 1 90 ? 12.985 10.960 -15.013 1.00 90.25 90 VAL A CA 1
ATOM 720 C C . VAL A 1 90 ? 12.116 11.038 -16.276 1.00 90.25 90 VAL A C 1
ATOM 722 O O . VAL A 1 90 ? 10.951 10.672 -16.240 1.00 90.25 90 VAL A O 1
ATOM 725 N N . GLU A 1 91 ? 12.713 11.385 -17.417 1.00 90.06 91 GLU A N 1
ATOM 726 C CA . GLU A 1 91 ? 12.043 11.449 -18.728 1.00 90.06 91 GLU A CA 1
ATOM 727 C C . GLU A 1 91 ? 11.705 10.077 -19.343 1.00 90.06 91 GLU A C 1
ATOM 729 O O . GLU A 1 91 ? 11.198 9.993 -20.459 1.00 90.06 91 GLU A O 1
ATOM 734 N N . GLN A 1 92 ? 12.053 8.983 -18.666 1.00 91.62 92 GLN A N 1
ATOM 735 C CA . GLN A 1 92 ? 11.904 7.607 -19.151 1.00 91.62 92 GLN A CA 1
ATOM 736 C C . GLN A 1 92 ? 11.039 6.753 -18.221 1.00 91.62 92 GLN A C 1
ATOM 738 O O . GLN A 1 92 ? 10.825 5.574 -18.509 1.00 91.62 92 GLN A O 1
ATOM 743 N N . ILE A 1 93 ? 10.559 7.318 -17.112 1.00 92.88 93 ILE A N 1
ATOM 744 C CA . ILE A 1 93 ? 9.656 6.642 -16.183 1.00 92.88 93 ILE A CA 1
ATOM 745 C C . ILE A 1 93 ? 8.262 7.264 -16.282 1.00 92.88 93 ILE A C 1
ATOM 747 O O . ILE A 1 93 ? 8.153 8.486 -16.333 1.00 92.88 93 ILE A O 1
ATOM 751 N N . PRO A 1 94 ? 7.196 6.450 -16.291 1.00 93.44 94 PRO A N 1
ATOM 752 C CA . PRO A 1 94 ? 5.837 6.969 -16.253 1.00 93.44 94 PRO A CA 1
ATOM 753 C C . PRO A 1 94 ? 5.538 7.599 -14.888 1.00 93.44 94 PRO A C 1
ATOM 755 O O . PRO A 1 94 ? 6.092 7.184 -13.858 1.00 93.44 94 PRO A O 1
ATOM 758 N N . ILE A 1 95 ? 4.618 8.562 -14.851 1.00 93.88 95 ILE A N 1
ATOM 759 C CA . ILE A 1 95 ? 4.164 9.159 -13.595 1.00 93.88 95 ILE A CA 1
ATOM 760 C C . ILE A 1 95 ? 3.312 8.128 -12.859 1.00 93.88 95 ILE A C 1
ATOM 762 O O . ILE A 1 95 ? 2.312 7.627 -13.373 1.00 93.88 95 ILE A O 1
ATOM 766 N N . ARG A 1 96 ? 3.705 7.816 -11.620 1.00 93.69 96 ARG A N 1
ATOM 767 C CA . ARG A 1 96 ? 2.983 6.876 -10.759 1.00 93.69 96 ARG A CA 1
ATOM 768 C C . ARG A 1 96 ? 2.077 7.608 -9.782 1.00 93.69 96 ARG A C 1
ATOM 770 O O . ARG A 1 96 ? 2.563 8.353 -8.931 1.00 93.69 96 ARG A O 1
ATOM 777 N N . MET A 1 97 ? 0.794 7.270 -9.788 1.00 92.81 97 MET A N 1
ATOM 778 C CA . MET A 1 97 ? -0.090 7.536 -8.658 1.00 92.81 97 MET A CA 1
ATOM 779 C C . MET A 1 97 ? -0.130 6.298 -7.760 1.00 92.81 97 MET A C 1
ATOM 781 O O . MET A 1 97 ? -0.610 5.233 -8.150 1.00 92.81 97 MET A O 1
ATOM 785 N N . GLY A 1 98 ? 0.422 6.430 -6.556 1.00 88.94 98 GLY A N 1
ATOM 786 C CA . GLY A 1 98 ? 0.329 5.408 -5.520 1.00 88.94 98 GLY A CA 1
ATOM 787 C C . GLY A 1 98 ? -0.737 5.765 -4.502 1.00 88.94 98 GLY A C 1
ATOM 788 O O . GLY A 1 98 ? -0.696 6.861 -3.950 1.00 88.94 98 GLY A O 1
ATOM 789 N N . TYR A 1 99 ? -1.630 4.828 -4.211 1.00 88.44 99 TYR A N 1
ATOM 790 C CA . TYR A 1 99 ? -2.620 4.964 -3.148 1.00 88.44 99 TYR A CA 1
ATOM 791 C C . TYR A 1 99 ? -2.471 3.808 -2.159 1.00 88.44 99 TYR A C 1
ATOM 793 O O . TYR A 1 99 ? -2.342 2.655 -2.568 1.00 88.44 99 TYR A O 1
ATOM 801 N N . VAL A 1 100 ? -2.434 4.119 -0.862 1.00 88.50 100 VAL A N 1
ATOM 802 C CA . VAL A 1 100 ? -2.285 3.118 0.199 1.00 88.50 100 VAL A CA 1
ATOM 803 C C . VAL A 1 100 ? -3.568 3.070 1.009 1.00 88.50 100 VAL A C 1
ATOM 805 O O . VAL A 1 100 ? -3.941 4.060 1.634 1.00 88.50 100 VAL A O 1
ATOM 808 N N . VAL A 1 101 ? -4.215 1.910 1.018 1.00 86.44 101 VAL A N 1
ATOM 809 C CA . VAL A 1 101 ? -5.403 1.651 1.836 1.00 86.44 101 VAL A CA 1
ATOM 810 C C . VAL A 1 101 ? -4.978 0.873 3.065 1.00 86.44 101 VAL A C 1
ATOM 812 O O . VAL A 1 101 ? -4.289 -0.138 2.944 1.00 86.44 101 VAL A O 1
ATOM 815 N N . ARG A 1 102 ? -5.404 1.325 4.244 1.00 83.12 102 ARG A N 1
ATOM 816 C CA . ARG A 1 102 ? -5.329 0.550 5.484 1.00 83.12 102 ARG A CA 1
ATOM 817 C C . ARG A 1 102 ? -6.746 0.217 5.897 1.00 83.12 102 ARG A C 1
ATOM 819 O O . ARG A 1 102 ? -7.549 1.131 6.061 1.00 83.12 102 ARG A O 1
ATOM 826 N N . CYS A 1 103 ? -7.057 -1.066 6.026 1.00 78.75 103 CYS A N 1
ATOM 827 C CA . CYS A 1 103 ? -8.409 -1.484 6.354 1.00 78.75 103 CYS A CA 1
ATOM 828 C C . CYS A 1 103 ? -8.516 -2.064 7.756 1.00 78.75 103 CYS A C 1
ATOM 830 O O . CYS A 1 103 ? -7.596 -2.671 8.314 1.00 78.75 103 CYS A O 1
ATOM 832 N N . SER A 1 104 ? -9.715 -1.865 8.279 1.00 77.25 104 SER A N 1
ATOM 833 C CA . SER A 1 104 ? -10.179 -2.375 9.543 1.00 77.25 104 SER A CA 1
ATOM 834 C C . SER A 1 104 ? -10.812 -3.757 9.391 1.00 77.25 104 SER A C 1
ATOM 836 O O . SER A 1 104 ? -11.257 -4.102 8.300 1.00 77.25 104 SER A O 1
ATOM 838 N N . ASN A 1 105 ? -10.875 -4.552 10.464 1.00 79.06 105 ASN A N 1
ATOM 839 C CA . ASN A 1 105 ? -11.722 -5.753 10.488 1.00 79.06 105 ASN A CA 1
ATOM 840 C C . ASN A 1 105 ? -13.158 -5.457 10.964 1.00 79.06 105 ASN A C 1
ATOM 842 O O . ASN A 1 105 ? -13.940 -6.387 11.146 1.00 79.06 105 ASN A O 1
ATOM 846 N N . LEU A 1 106 ? -13.472 -4.188 11.235 1.00 83.88 106 LEU A N 1
ATOM 847 C CA . LEU A 1 106 ? -14.772 -3.758 11.732 1.00 83.88 106 LEU A CA 1
ATOM 848 C C . LEU A 1 106 ? -15.777 -3.636 10.583 1.00 83.88 106 LEU A C 1
ATOM 850 O O . LEU A 1 106 ? -15.458 -3.114 9.516 1.00 83.88 106 LEU A O 1
ATOM 854 N N . GLU A 1 107 ? -17.000 -4.096 10.828 1.00 87.44 107 GLU A N 1
ATOM 855 C CA . GLU A 1 107 ? -18.126 -3.946 9.909 1.00 87.44 107 GLU A CA 1
ATOM 856 C C . GLU A 1 107 ? -18.696 -2.527 10.038 1.00 87.44 107 GLU A C 1
ATOM 858 O O . GLU A 1 107 ? -19.007 -2.072 11.143 1.00 87.44 107 GLU A O 1
ATOM 863 N N . ALA A 1 108 ? -18.829 -1.828 8.910 1.00 89.25 108 ALA A N 1
ATOM 864 C CA . ALA A 1 108 ? -19.404 -0.490 8.846 1.00 89.25 108 ALA A CA 1
ATOM 865 C C . ALA A 1 108 ? -20.701 -0.492 8.026 1.00 89.25 108 ALA A C 1
ATOM 867 O O . ALA A 1 108 ? -20.798 -1.158 6.996 1.00 89.25 108 ALA A O 1
ATOM 868 N N . MET A 1 109 ? -21.694 0.275 8.475 1.00 91.31 109 MET A N 1
ATOM 869 C CA . MET A 1 109 ? -22.988 0.441 7.814 1.00 91.31 109 MET A CA 1
ATOM 870 C C . MET A 1 109 ? -23.312 1.918 7.639 1.00 91.31 109 MET A C 1
ATOM 872 O O . MET A 1 109 ? -23.127 2.701 8.564 1.00 91.31 109 MET A O 1
ATOM 876 N N . HIS A 1 110 ? -23.853 2.290 6.482 1.00 92.38 110 HIS A N 1
ATOM 877 C CA . HIS A 1 110 ? -24.316 3.650 6.221 1.00 92.38 110 HIS A CA 1
ATOM 878 C C . HIS A 1 110 ? -25.848 3.677 6.155 1.00 92.38 110 HIS A C 1
ATOM 880 O O . HIS A 1 110 ? -26.441 3.067 5.264 1.00 92.38 110 HIS A O 1
ATOM 886 N N . ILE A 1 111 ? -26.484 4.359 7.108 1.00 92.25 111 ILE A N 1
ATOM 887 C CA . ILE A 1 111 ? -27.944 4.434 7.274 1.00 92.25 111 ILE A CA 1
ATOM 888 C C . ILE A 1 111 ? -28.318 5.900 7.499 1.00 92.25 111 ILE A C 1
ATOM 890 O O . ILE A 1 111 ? -27.662 6.578 8.284 1.00 92.25 111 ILE A O 1
ATOM 894 N N . ASP A 1 112 ? -29.348 6.392 6.805 1.00 91.69 112 ASP A N 1
ATOM 895 C CA . ASP A 1 112 ? -29.900 7.745 6.983 1.00 91.69 112 ASP A CA 1
ATOM 896 C C . ASP A 1 112 ? -28.839 8.863 7.022 1.00 91.69 112 ASP A C 1
ATOM 898 O O . ASP A 1 112 ? -28.873 9.760 7.863 1.00 91.69 112 ASP A O 1
ATOM 902 N N . ASN A 1 113 ? -27.887 8.809 6.082 1.00 91.44 113 ASN A N 1
ATOM 903 C CA . ASN A 1 113 ? -26.792 9.775 5.936 1.00 91.44 113 ASN A CA 1
ATOM 904 C C . ASN A 1 113 ? -25.780 9.788 7.104 1.00 91.44 113 ASN A C 1
ATOM 906 O O . ASN A 1 113 ? -25.113 10.796 7.344 1.00 91.44 113 ASN A O 1
ATOM 910 N N . GLN A 1 114 ? -25.655 8.672 7.827 1.00 94.00 114 GLN A N 1
ATOM 911 C CA . GLN A 1 114 ? -24.687 8.473 8.904 1.00 94.00 114 GLN A CA 1
ATOM 912 C C . GLN A 1 114 ? -24.014 7.099 8.777 1.00 94.00 114 GLN A C 1
ATOM 914 O O . GLN A 1 114 ? -24.680 6.075 8.620 1.00 94.00 114 GLN A O 1
ATOM 919 N N . THR A 1 115 ? -22.685 7.066 8.908 1.00 94.19 115 THR A N 1
ATOM 920 C CA . THR A 1 115 ? -21.932 5.809 9.023 1.00 94.19 115 THR A CA 1
ATOM 921 C C . THR A 1 115 ? -21.858 5.353 10.480 1.00 94.19 115 THR A C 1
ATOM 923 O O . THR A 1 115 ? -21.622 6.148 11.392 1.00 94.19 115 THR A O 1
ATOM 926 N N . TYR A 1 116 ? -22.033 4.057 10.700 1.00 93.00 116 TYR A N 1
ATOM 927 C CA . TYR A 1 116 ? -21.941 3.386 11.986 1.00 93.00 116 TYR A CA 1
ATOM 928 C C . TYR A 1 116 ? -20.942 2.239 11.902 1.00 93.00 116 TYR A C 1
ATOM 930 O O . TYR A 1 116 ? -20.875 1.544 10.892 1.00 93.00 116 TYR A O 1
ATOM 938 N N . ILE A 1 117 ? -20.212 2.010 12.985 1.00 91.50 117 ILE A N 1
ATOM 939 C CA . ILE A 1 117 ? -19.443 0.798 13.230 1.00 91.50 117 ILE A CA 1
ATOM 940 C C . ILE A 1 117 ? -20.326 -0.150 14.033 1.00 91.50 117 ILE A C 1
ATOM 942 O O . ILE A 1 117 ? -20.882 0.224 15.070 1.00 91.50 117 ILE A O 1
ATOM 946 N N . LYS A 1 118 ? -20.449 -1.385 13.564 1.00 89.12 118 LYS A N 1
ATOM 947 C CA . LYS A 1 118 ? -21.161 -2.433 14.285 1.0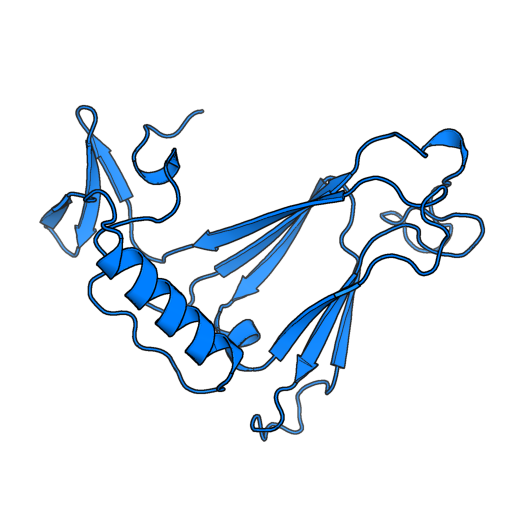0 89.12 118 LYS A CA 1
ATOM 948 C C . LYS A 1 118 ? -20.213 -3.100 15.278 1.00 89.12 118 LYS A C 1
ATOM 950 O O . LYS A 1 118 ? -19.228 -3.727 14.892 1.00 89.12 118 LYS A O 1
ATOM 955 N N . GLU A 1 119 ? -20.523 -2.972 16.562 1.00 86.88 119 GLU A N 1
ATOM 956 C CA . GLU A 1 119 ? -19.822 -3.649 17.653 1.00 86.88 119 GLU A CA 1
ATOM 957 C C . GLU A 1 119 ? -20.819 -4.512 18.430 1.00 86.88 119 GLU A C 1
ATOM 959 O O . GLU A 1 119 ? -21.680 -3.999 19.149 1.00 86.88 119 GLU A O 1
ATOM 964 N N . ASN A 1 120 ? -20.687 -5.836 18.305 1.00 84.19 120 ASN A N 1
ATOM 965 C CA . ASN A 1 120 ? -21.676 -6.803 18.790 1.00 84.19 120 ASN A CA 1
ATOM 966 C C . ASN A 1 120 ? -23.067 -6.489 18.197 1.00 84.19 120 ASN A C 1
ATOM 968 O O . ASN A 1 120 ? -23.197 -6.391 16.978 1.00 84.19 120 ASN A O 1
ATOM 972 N N . ASP A 1 121 ? -24.075 -6.289 19.047 1.00 86.00 121 ASP A N 1
ATOM 973 C CA . ASP A 1 121 ? -25.440 -5.922 18.651 1.00 86.00 121 ASP A CA 1
ATOM 974 C C . ASP A 1 121 ? -25.692 -4.400 18.661 1.00 86.00 121 ASP A C 1
ATOM 976 O O . ASP A 1 121 ? -26.834 -3.956 18.543 1.00 86.00 121 ASP A O 1
ATOM 980 N N . ASN A 1 122 ? -24.641 -3.583 18.808 1.00 89.44 122 ASN A N 1
ATOM 981 C CA . ASN A 1 122 ? -24.748 -2.126 18.869 1.00 89.44 122 ASN A CA 1
ATOM 982 C C . ASN A 1 122 ? -24.195 -1.449 17.611 1.00 89.44 122 ASN A C 1
ATOM 984 O O . ASN A 1 122 ? -23.191 -1.871 17.038 1.00 89.44 122 ASN A O 1
ATOM 988 N N . TYR A 1 123 ? -24.819 -0.327 17.247 1.00 91.25 123 TYR A N 1
ATOM 989 C CA . TYR A 1 123 ? -24.366 0.563 16.182 1.00 91.25 123 TYR A CA 1
ATOM 990 C C . TYR A 1 123 ? -23.770 1.826 16.791 1.00 91.25 123 TYR A C 1
ATOM 992 O O . TYR A 1 123 ? -24.487 2.685 17.311 1.00 91.25 123 TYR A O 1
ATOM 1000 N N . ILE A 1 124 ? -22.449 1.939 16.732 1.00 92.44 124 ILE A N 1
ATOM 1001 C CA . ILE A 1 124 ? -21.709 3.088 17.246 1.00 92.44 124 ILE A CA 1
ATOM 1002 C C . ILE A 1 124 ? -21.490 4.060 16.098 1.00 92.44 124 ILE A C 1
ATOM 1004 O O . ILE A 1 124 ? -21.036 3.665 15.029 1.00 92.44 124 ILE A O 1
ATOM 1008 N N . LYS A 1 125 ? -21.831 5.333 16.287 1.00 93.50 125 LYS A N 1
ATOM 1009 C CA . LYS A 1 125 ? -21.642 6.340 15.239 1.00 93.50 125 LYS A CA 1
ATOM 1010 C C . LYS A 1 125 ? -20.158 6.497 14.920 1.00 93.50 125 LYS A C 1
ATOM 1012 O O . LYS A 1 125 ? -19.345 6.614 15.830 1.00 93.50 125 LYS A O 1
ATOM 1017 N N . LEU A 1 126 ? -19.835 6.534 13.630 1.00 92.62 126 LEU A N 1
ATOM 1018 C CA . LEU A 1 126 ? -18.529 6.980 13.170 1.00 92.62 126 LEU A CA 1
ATOM 1019 C C . LEU A 1 126 ? -18.481 8.506 13.301 1.00 92.62 126 LEU A C 1
ATOM 1021 O O . LEU A 1 126 ? -19.203 9.228 12.606 1.00 92.62 126 LEU A O 1
ATOM 1025 N N . GLU A 1 127 ? -17.669 8.987 14.230 1.00 90.56 127 GLU A N 1
ATOM 1026 C CA . GLU A 1 127 ? -17.510 10.404 14.526 1.00 90.56 127 GLU A CA 1
ATOM 1027 C C . GLU A 1 127 ? -16.398 11.020 13.689 1.00 90.56 127 GLU A C 1
ATOM 1029 O O . GLU A 1 127 ? -15.431 10.357 13.311 1.00 90.56 127 GLU A O 1
ATOM 1034 N N . LYS A 1 128 ? -16.533 12.317 13.397 1.00 87.75 128 LYS A N 1
ATOM 1035 C CA . LYS A 1 128 ? -15.480 13.052 12.700 1.00 87.75 128 LYS A CA 1
ATOM 1036 C C . LYS A 1 128 ? -14.225 13.072 13.561 1.00 87.75 128 LYS A C 1
ATOM 1038 O O . LYS A 1 128 ? -14.268 13.428 14.734 1.00 87.75 128 LYS A O 1
ATOM 1043 N N . MET A 1 129 ? -13.104 12.753 12.934 1.00 87.25 129 MET A N 1
ATOM 1044 C CA . MET A 1 129 ? -11.797 12.817 13.567 1.00 87.25 129 MET A CA 1
ATOM 1045 C C . MET A 1 129 ? -11.465 14.251 14.011 1.00 87.25 129 MET A C 1
ATOM 1047 O O . MET A 1 129 ? -11.573 15.190 13.217 1.00 87.25 129 MET A O 1
ATOM 1051 N N . THR A 1 130 ? -11.033 14.409 15.264 1.00 87.62 130 THR A N 1
ATOM 1052 C CA . THR A 1 130 ? -10.462 15.664 15.771 1.00 87.62 130 THR A CA 1
ATOM 1053 C C . THR A 1 130 ? -8.945 15.699 15.529 1.00 87.62 130 THR A C 1
ATOM 1055 O O . THR A 1 130 ? -8.336 14.644 15.315 1.00 87.62 130 THR A O 1
ATOM 1058 N N . PRO A 1 131 ? -8.302 16.881 15.550 1.00 88.12 131 PRO A N 1
ATOM 1059 C CA . PRO A 1 131 ? -6.849 16.989 15.402 1.00 88.12 131 PRO A CA 1
ATOM 1060 C C . PRO A 1 131 ? -6.057 16.149 16.416 1.00 88.12 131 PRO A C 1
ATOM 1062 O O . PRO A 1 131 ? -5.044 15.556 16.054 1.00 88.12 131 PRO A O 1
ATOM 1065 N N . GLU A 1 132 ? -6.542 16.044 17.653 1.00 86.81 132 GLU A N 1
ATOM 1066 C CA . GLU A 1 132 ? -5.906 15.274 18.728 1.00 86.81 132 GLU A CA 1
ATOM 1067 C C . GLU A 1 132 ? -5.947 13.771 18.420 1.00 86.81 132 GLU A C 1
ATOM 1069 O O . GLU A 1 132 ? -4.918 13.098 18.439 1.00 86.81 132 GLU A O 1
ATOM 1074 N N . LEU A 1 133 ? -7.117 13.257 18.020 1.00 84.62 133 LEU A N 1
ATOM 1075 C CA . LEU A 1 133 ? -7.292 11.857 17.614 1.00 84.62 133 LEU A CA 1
ATOM 1076 C C . LEU A 1 133 ? -6.440 11.501 16.388 1.00 84.62 133 LEU A C 1
ATOM 1078 O O . LEU A 1 133 ? -5.930 10.385 16.263 1.00 84.62 133 LEU A O 1
ATOM 1082 N N . GLN A 1 134 ? -6.263 12.456 15.473 1.00 85.38 134 GLN A N 1
ATOM 1083 C CA . GLN A 1 134 ? -5.394 12.292 14.313 1.00 85.38 134 GLN A CA 1
ATOM 1084 C C . GLN A 1 134 ? -3.920 12.161 14.715 1.00 85.38 134 GLN A C 1
ATOM 1086 O O . GLN A 1 134 ? -3.186 11.377 14.106 1.00 85.38 134 GLN A O 1
ATOM 1091 N N . GLU A 1 135 ? -3.472 12.941 15.695 1.00 86.50 135 GLU A N 1
ATOM 1092 C CA . GLU A 1 135 ? -2.105 12.882 16.207 1.00 86.50 135 GLU A CA 1
ATOM 1093 C C . GLU A 1 135 ? -1.842 11.567 16.947 1.00 86.50 135 GLU A C 1
ATOM 1095 O O . GLU A 1 135 ? -0.859 10.888 16.645 1.00 86.50 135 GLU A O 1
ATOM 1100 N N . GLU A 1 136 ? -2.758 11.142 17.819 1.00 85.00 136 GLU A N 1
ATOM 1101 C CA . GLU A 1 136 ? -2.678 9.852 18.514 1.00 85.00 136 GLU A CA 1
ATOM 1102 C C . GLU A 1 136 ? -2.565 8.680 17.530 1.00 85.00 136 GLU A C 1
ATOM 1104 O O . GLU A 1 136 ? -1.660 7.850 17.646 1.00 85.00 136 GLU A O 1
ATOM 1109 N N . LEU A 1 137 ? -3.412 8.653 16.494 1.00 83.88 137 LEU A N 1
ATOM 1110 C CA . LEU A 1 137 ? -3.379 7.598 15.480 1.00 83.88 137 LEU A CA 1
ATOM 1111 C C . LEU A 1 137 ? -2.070 7.601 14.673 1.00 83.88 137 LEU A C 1
ATOM 1113 O O . LEU A 1 137 ? -1.525 6.543 14.346 1.00 83.88 137 LEU A O 1
ATOM 1117 N N . ARG A 1 138 ? -1.528 8.784 14.361 1.00 84.69 138 ARG A N 1
ATOM 1118 C CA . ARG A 1 138 ? -0.224 8.913 13.689 1.00 84.69 138 ARG A CA 1
ATOM 1119 C C . ARG A 1 138 ? 0.921 8.418 14.564 1.00 84.69 138 ARG A C 1
ATOM 1121 O O . ARG A 1 138 ? 1.829 7.774 14.038 1.00 84.69 138 ARG A O 1
ATOM 1128 N N . ASN A 1 139 ? 0.866 8.669 15.869 1.00 85.31 139 ASN A N 1
ATOM 1129 C CA . ASN A 1 139 ? 1.851 8.159 16.818 1.00 85.31 139 ASN A CA 1
ATOM 1130 C C . ASN A 1 139 ? 1.816 6.626 16.868 1.00 85.31 139 ASN A C 1
ATOM 1132 O O . ASN A 1 139 ? 2.868 5.997 16.757 1.00 85.31 139 ASN A O 1
ATOM 1136 N N . SER A 1 140 ? 0.626 6.013 16.879 1.00 82.75 140 SER A N 1
ATOM 1137 C CA . SER A 1 140 ? 0.488 4.552 16.757 1.00 82.75 140 SER A CA 1
ATOM 1138 C C . SER A 1 140 ? 1.121 4.012 15.466 1.00 82.75 140 SER A C 1
ATOM 1140 O O . SER A 1 140 ? 1.839 3.012 15.493 1.00 82.75 140 SER A O 1
ATOM 1142 N N . TYR A 1 141 ? 0.932 4.691 14.329 1.00 81.25 141 TYR A N 1
ATOM 1143 C CA . TYR A 1 141 ? 1.580 4.303 13.067 1.00 81.25 141 TYR A CA 1
ATOM 1144 C C . TYR A 1 141 ? 3.101 4.453 13.103 1.00 81.25 141 TYR A C 1
ATOM 1146 O O . TYR A 1 141 ? 3.818 3.652 12.499 1.00 81.25 141 TYR A O 1
ATOM 1154 N N . TYR A 1 142 ? 3.610 5.472 13.788 1.00 83.38 142 TYR A N 1
ATOM 1155 C CA . TYR A 1 142 ? 5.044 5.660 13.961 1.00 83.38 142 TYR A CA 1
ATOM 1156 C C . TYR A 1 142 ? 5.660 4.524 14.790 1.00 83.38 142 TYR A C 1
ATOM 1158 O O . TYR A 1 142 ? 6.663 3.935 14.377 1.00 83.38 142 TYR A O 1
ATOM 1166 N N . GLU A 1 143 ? 5.027 4.151 15.903 1.00 82.44 143 GLU A N 1
ATOM 1167 C CA . GLU A 1 143 ? 5.457 3.029 16.745 1.00 82.44 143 GLU A CA 1
ATOM 1168 C C . GLU A 1 143 ? 5.440 1.690 15.999 1.00 82.44 143 GLU A C 1
ATOM 1170 O O . GLU A 1 143 ? 6.387 0.903 16.117 1.00 82.44 143 GLU A O 1
ATOM 1175 N N . GLU A 1 144 ? 4.409 1.454 15.182 1.00 79.56 144 GLU A N 1
ATOM 1176 C CA . GLU A 1 144 ? 4.292 0.263 14.333 1.00 79.56 144 GLU A CA 1
ATOM 1177 C C . GLU A 1 144 ? 5.430 0.189 13.305 1.00 79.56 144 GLU A C 1
ATOM 1179 O O . GLU A 1 144 ? 5.967 -0.884 13.036 1.00 79.56 144 GLU A O 1
ATOM 1184 N N . ASN A 1 145 ? 5.849 1.324 12.741 1.00 76.75 145 ASN A N 1
ATOM 1185 C CA . ASN A 1 145 ? 6.931 1.360 11.757 1.00 76.75 145 ASN A CA 1
ATOM 1186 C C . ASN A 1 145 ? 8.324 1.233 12.396 1.00 76.75 145 ASN A C 1
ATOM 1188 O O . ASN A 1 145 ? 9.234 0.696 11.762 1.00 76.75 145 ASN A O 1
ATOM 1192 N N . MET A 1 146 ? 8.503 1.687 13.639 1.00 79.19 146 MET A N 1
ATOM 1193 C CA . MET A 1 146 ? 9.795 1.654 14.338 1.00 79.19 146 MET A CA 1
ATOM 1194 C C . MET A 1 146 ? 10.058 0.368 15.109 1.00 79.19 146 MET A C 1
ATOM 1196 O O . MET A 1 146 ? 11.209 -0.060 15.208 1.00 79.19 146 MET A O 1
ATOM 1200 N N . SER A 1 147 ? 9.016 -0.261 15.642 1.00 76.56 147 SER A N 1
ATOM 1201 C CA . SER A 1 147 ? 9.144 -1.459 16.466 1.00 76.56 147 SER A CA 1
ATOM 1202 C C . SER A 1 147 ? 8.503 -2.676 15.807 1.00 76.56 147 SER A C 1
ATOM 1204 O O . SER A 1 147 ? 7.739 -2.573 14.851 1.00 76.56 147 SER A O 1
ATOM 1206 N N . GLU A 1 148 ? 8.836 -3.853 16.319 1.00 76.81 148 GLU A N 1
ATOM 1207 C CA . GLU A 1 148 ? 8.152 -5.108 15.993 1.00 76.81 148 GLU A CA 1
ATOM 1208 C C . GLU A 1 148 ? 7.026 -5.435 16.982 1.00 76.81 148 GLU A C 1
ATOM 1210 O O . GLU A 1 148 ? 6.426 -6.510 16.922 1.00 76.81 148 GLU A O 1
ATOM 1215 N N . LYS A 1 149 ? 6.759 -4.534 17.935 1.00 77.62 149 LYS A N 1
ATOM 1216 C CA . LYS A 1 149 ? 5.737 -4.751 18.952 1.00 77.62 149 LYS A CA 1
ATOM 1217 C C . LYS A 1 149 ? 4.363 -4.714 18.300 1.00 77.62 149 LYS A C 1
ATOM 1219 O O . LYS A 1 149 ? 4.127 -4.008 17.322 1.00 77.62 149 LYS A O 1
ATOM 1224 N N . VAL A 1 150 ? 3.443 -5.494 18.857 1.00 76.94 150 VAL A N 1
ATOM 1225 C CA . VAL A 1 150 ? 2.031 -5.362 18.506 1.00 76.94 150 VAL A CA 1
ATOM 1226 C C . VAL A 1 150 ? 1.543 -4.045 19.095 1.00 76.94 150 VAL A C 1
ATOM 1228 O O . VAL A 1 150 ? 1.599 -3.862 20.308 1.00 76.94 150 VAL A O 1
ATOM 1231 N N . VAL A 1 151 ? 1.103 -3.134 18.232 1.00 76.06 151 VAL A N 1
ATOM 1232 C CA . VAL A 1 151 ? 0.449 -1.896 18.651 1.00 76.06 151 VAL A CA 1
ATOM 1233 C C . VAL A 1 151 ? -1.020 -2.209 18.914 1.00 76.06 151 VAL A C 1
ATOM 1235 O O . VAL A 1 151 ? -1.730 -2.695 18.029 1.00 76.06 151 VAL A O 1
ATOM 1238 N N . GLU A 1 152 ? -1.472 -1.961 20.141 1.00 71.56 152 GLU A N 1
ATOM 1239 C CA . GLU A 1 152 ? -2.883 -2.063 20.495 1.00 71.56 152 GLU A CA 1
ATOM 1240 C C . GLU A 1 152 ? -3.580 -0.751 20.157 1.00 71.56 152 GLU A C 1
ATOM 1242 O O . GLU A 1 152 ? -3.434 0.263 20.837 1.00 71.56 152 GLU A O 1
ATOM 1247 N N . TYR A 1 153 ? -4.352 -0.776 19.077 1.00 70.44 153 TYR A N 1
ATOM 1248 C CA . TYR A 1 153 ? -5.246 0.321 18.753 1.00 70.44 153 TYR A CA 1
ATOM 1249 C C . TYR A 1 153 ? -6.419 0.307 19.741 1.00 70.44 153 TYR A C 1
ATOM 1251 O O . TYR A 1 153 ? -7.090 -0.720 19.888 1.00 70.44 153 TYR A O 1
ATOM 1259 N N . GLY A 1 154 ? -6.665 1.442 20.403 1.00 69.31 154 GLY A N 1
ATOM 1260 C CA . GLY A 1 154 ? -7.816 1.634 21.287 1.00 69.31 154 GLY A CA 1
ATOM 1261 C C . GLY A 1 154 ? -9.159 1.576 20.546 1.00 69.31 154 GLY A C 1
ATOM 1262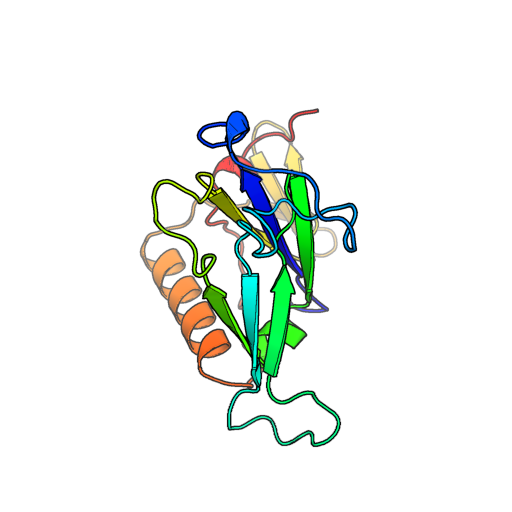 O O . GLY A 1 154 ? -9.264 1.094 19.416 1.00 69.31 154 GLY A O 1
ATOM 1263 N N . LYS A 1 155 ? -10.226 2.085 21.172 1.00 71.38 155 LYS A N 1
ATOM 1264 C CA . LYS A 1 155 ? -11.518 2.225 20.485 1.00 71.38 155 LYS A CA 1
ATOM 1265 C C . LYS A 1 155 ? -11.419 3.331 19.436 1.00 71.38 155 LYS A C 1
ATOM 1267 O O . LYS A 1 155 ? -11.386 4.507 19.779 1.00 71.38 155 LYS A O 1
ATOM 1272 N N . ILE A 1 156 ? -11.357 2.938 18.167 1.00 75.19 156 ILE A N 1
ATOM 1273 C CA . ILE A 1 156 ? -11.315 3.860 17.032 1.00 75.19 156 ILE A CA 1
ATOM 1274 C C . ILE A 1 156 ? -12.718 3.936 16.442 1.00 75.19 156 ILE A C 1
ATOM 1276 O O . ILE A 1 156 ? -13.135 3.059 15.687 1.00 75.19 156 ILE A O 1
ATOM 1280 N N . HIS A 1 157 ? -13.443 4.992 16.802 1.00 86.50 157 HIS A N 1
ATOM 1281 C CA . HIS A 1 157 ? -14.776 5.301 16.271 1.00 86.50 157 HIS A CA 1
ATOM 1282 C C . HIS A 1 157 ? -14.744 6.484 15.305 1.00 86.50 157 HIS A C 1
ATOM 1284 O O . HIS A 1 157 ? -15.695 7.247 15.207 1.00 86.50 157 HIS A O 1
ATOM 1290 N N . PHE A 1 158 ? -13.637 6.627 14.581 1.00 86.56 158 PHE A N 1
ATOM 1291 C CA . PHE A 1 158 ? -13.394 7.681 13.603 1.00 86.56 158 PHE A CA 1
ATOM 1292 C C . PHE A 1 158 ? -12.551 7.140 12.443 1.00 86.56 158 PHE A C 1
ATOM 1294 O O . PHE A 1 158 ? -11.921 6.089 12.550 1.00 86.56 158 PHE A O 1
ATOM 1301 N N . SER A 1 159 ? -12.518 7.870 11.331 1.00 85.88 159 SER A N 1
ATOM 1302 C CA . SER A 1 159 ? -11.647 7.581 10.188 1.00 85.88 159 SER A CA 1
ATOM 1303 C C . SER A 1 159 ? -10.895 8.819 9.700 1.00 85.88 159 SER A C 1
ATOM 1305 O O . SER A 1 159 ? -11.414 9.939 9.741 1.00 85.88 159 SER A O 1
ATOM 1307 N N . MET A 1 160 ? -9.675 8.592 9.198 1.00 84.69 160 MET A N 1
ATOM 1308 C CA . MET A 1 160 ? -8.882 9.577 8.455 1.00 84.69 160 MET A CA 1
ATOM 1309 C C . MET A 1 160 ? -9.375 9.770 7.016 1.00 84.69 160 MET A C 1
ATOM 1311 O O . MET A 1 160 ? -9.053 10.783 6.397 1.00 84.69 160 MET A O 1
ATOM 1315 N N . ASN A 1 161 ? -10.102 8.797 6.467 1.00 86.38 161 ASN A N 1
ATOM 1316 C CA . ASN A 1 161 ? -10.619 8.851 5.109 1.00 86.38 161 ASN A CA 1
ATOM 1317 C C . ASN A 1 161 ? -12.026 9.454 5.120 1.00 86.38 161 ASN A C 1
ATOM 1319 O O . ASN A 1 161 ? -12.945 8.880 5.700 1.00 86.38 161 ASN A O 1
ATOM 1323 N N . SER A 1 162 ? -12.212 10.597 4.455 1.00 87.56 162 SER A N 1
ATOM 1324 C CA . SER A 1 162 ? -13.529 11.241 4.361 1.00 87.56 162 SER A CA 1
ATOM 1325 C C . SER A 1 162 ? -14.558 10.358 3.655 1.00 87.56 162 SER A C 1
ATOM 1327 O O . SER A 1 162 ? -15.730 10.398 4.013 1.00 87.56 162 SER A O 1
ATOM 1329 N N . GLY A 1 163 ? -14.112 9.511 2.720 1.00 87.25 163 GLY A N 1
ATOM 1330 C CA . GLY A 1 163 ? -14.984 8.568 2.021 1.00 87.25 163 GLY A CA 1
ATOM 1331 C C . GLY A 1 163 ? -15.640 7.531 2.938 1.00 87.25 163 GLY A C 1
ATOM 1332 O O . GLY A 1 163 ? -16.719 7.050 2.618 1.00 87.25 163 GLY A O 1
ATOM 1333 N N . ASP A 1 164 ? -15.063 7.231 4.108 1.00 88.94 164 ASP A N 1
ATOM 1334 C CA . ASP A 1 164 ? -15.645 6.254 5.043 1.00 88.94 164 ASP A CA 1
ATOM 1335 C C . ASP A 1 164 ? -16.931 6.781 5.712 1.00 88.94 164 ASP A C 1
ATOM 1337 O O . ASP A 1 164 ? -17.742 6.013 6.232 1.00 88.94 164 ASP A O 1
ATOM 1341 N N . TYR A 1 165 ? -17.148 8.099 5.694 1.00 91.19 165 TYR A N 1
ATOM 1342 C CA . TYR A 1 165 ? -18.366 8.735 6.206 1.00 91.19 165 TYR A CA 1
ATOM 1343 C C . TYR A 1 165 ? -19.471 8.829 5.149 1.00 91.19 165 TYR A C 1
ATOM 1345 O O . TYR A 1 165 ? -20.592 9.231 5.465 1.00 91.19 165 TYR A O 1
ATOM 1353 N N . GLU A 1 166 ? -19.161 8.488 3.901 1.00 91.38 166 GLU A N 1
ATOM 1354 C CA . GLU A 1 166 ? -20.071 8.609 2.773 1.00 91.38 166 GLU A CA 1
ATOM 1355 C C . GLU A 1 166 ? -20.750 7.275 2.460 1.00 91.38 166 GLU A C 1
ATOM 1357 O O . GLU A 1 166 ? -20.307 6.190 2.847 1.00 91.38 166 GLU A O 1
ATOM 1362 N N . LYS A 1 167 ? -21.873 7.360 1.746 1.00 90.69 167 LYS A N 1
ATOM 1363 C CA . LYS A 1 167 ? -22.566 6.177 1.250 1.00 90.69 167 LYS A CA 1
ATOM 1364 C C . LYS A 1 167 ? -21.662 5.449 0.242 1.00 90.69 167 LYS A C 1
ATOM 1366 O O . LYS A 1 167 ? -21.180 6.102 -0.685 1.00 90.69 167 LYS A O 1
ATOM 1371 N N . PRO A 1 168 ? -21.505 4.115 0.342 1.00 83.94 168 PRO A N 1
ATOM 1372 C CA . PRO A 1 168 ? -20.800 3.343 -0.674 1.00 83.94 168 PRO A CA 1
ATOM 1373 C C . PRO A 1 168 ? -21.383 3.605 -2.066 1.00 83.94 168 PRO A C 1
ATOM 1375 O O . PRO A 1 168 ? -22.595 3.492 -2.276 1.00 83.94 168 PRO A O 1
ATOM 1378 N N . ILE A 1 169 ? -20.514 3.981 -3.000 1.00 82.31 169 ILE A N 1
ATOM 1379 C CA . ILE A 1 169 ? -20.856 4.135 -4.413 1.00 82.31 169 ILE A CA 1
ATOM 1380 C C . ILE A 1 169 ? -20.800 2.762 -5.096 1.00 82.31 169 ILE A C 1
ATOM 1382 O O . ILE A 1 169 ? -19.902 1.969 -4.809 1.00 82.31 169 ILE A O 1
ATOM 1386 N N . PHE A 1 170 ? -21.795 2.475 -5.938 1.00 61.28 170 PHE A N 1
ATOM 1387 C CA . PHE A 1 170 ? -21.874 1.253 -6.746 1.00 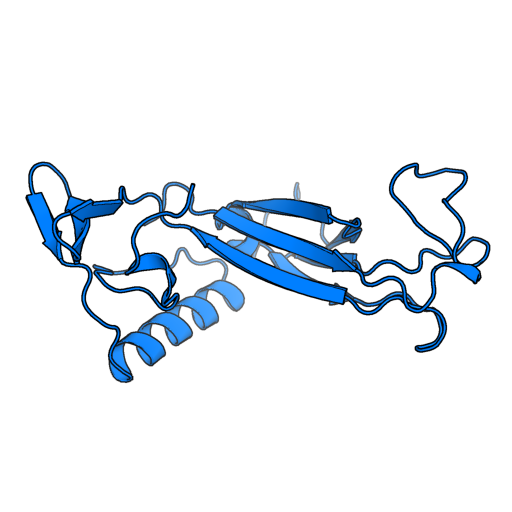61.28 170 PHE A CA 1
ATOM 1388 C C . PHE A 1 170 ? -21.165 1.436 -8.086 1.00 61.28 170 PHE A C 1
ATOM 1390 O O . PHE A 1 170 ? -21.280 2.549 -8.650 1.00 61.28 170 PHE A O 1
#

Organism: NCBI:txid1416778

Sequence (170 aa):
MPKEGLIAFCTFYDNSNSEQLKPSQIDRFDVCYKQTSALTRLHFKLKKNAEDNSLEKAFSITLYPNSAFIIPLSTNRLYTHEIRPSALGVEQIPIRMGYVVRCSNLEAMHIDNQTYIKENDNYIKLEKMTPELQEELRNSYYEENMSEKVVEYGKIHFSMNSGDYEKPIF

Foldseek 3Di:
DDPWWKKKKFKAFDCQQVVQWDQAPVDNQFIDRPNFTQFKKKKKAFAPPPPDPVDDRIDIDTNGHRDMDMDTLLSLLGIAIDIGGTPDDPSNHTDMDIDMDIDDPWDWDADPLWIFTDDPPDTHTQDEDDPVNVVVVVVLVVCSNNHSDDRDDDDHSYDPDPCNSGDDDD

pLDDT: mean 88.22, std 8.23, range [48.69, 97.06]

Secondary structure (DSSP, 8-state):
--S--EEEEEEEE-STTTTT-EE-SS-TT-EEETTEE-S-EEEEEE-TT---TTS-SEEEEE--TTEEEEEEHHHHHHEEEEEE--SS-GGGSPPEEEEEEE--SSEEEEETTEEEEEETTEEEE-EEPPHHHHHHHHHHHHHHHH-SSPP------EES-GGGGSPPP-